Protein AF-A0A4V3K6P8-F1 (afdb_monomer)

pLDDT: mean 89.02, std 13.76, range [38.97, 98.38]

Sequence (101 aa):
PKKGAYVPPITEADIEAVMQARGLVEEWCSRRAASLGEMLAAELDRLIAEQVDLLQDPVAFIECDREFHRTIVRAAGNPVLADFYESLRDRQLRMGVHVMT

Mean predicted aligned error: 5.76 Å

Solvent-accessible surface area (backbone atoms only — not comparable to full-atom values): 5841 Å² total; per-residue (Å²): 133,89,83,74,83,84,76,81,84,85,48,73,67,58,53,49,53,45,52,53,54,46,48,58,51,51,52,55,18,45,65,52,32,72,74,69,50,69,71,58,51,55,53,50,52,52,46,51,53,52,38,64,76,24,72,89,37,69,69,60,25,51,55,46,50,50,50,49,55,47,51,38,34,54,64,41,68,44,66,71,58,36,54,52,50,51,54,45,50,58,50,51,52,60,50,55,56,66,77,78,109

Structure (mmCIF, N/CA/C/O backbone):
data_AF-A0A4V3K6P8-F1
#
_entry.id   AF-A0A4V3K6P8-F1
#
loop_
_atom_site.group_PDB
_atom_site.id
_atom_site.type_symbol
_atom_site.label_atom_id
_atom_site.label_alt_id
_atom_site.label_comp_id
_atom_site.label_asym_id
_atom_site.label_entity_id
_atom_site.label_seq_id
_atom_site.pdbx_PDB_ins_code
_atom_site.Cartn_x
_atom_site.Cartn_y
_atom_site.Cartn_z
_atom_site.occupancy
_atom_site.B_iso_or_equiv
_atom_site.auth_seq_id
_atom_site.auth_comp_id
_atom_site.auth_asym_id
_atom_site.auth_atom_id
_atom_site.pdbx_PDB_model_num
ATOM 1 N N . PRO A 1 1 ? 14.919 -26.210 -31.181 1.00 48.34 1 PRO A N 1
ATOM 2 C CA . PRO A 1 1 ? 15.108 -24.741 -31.294 1.00 48.34 1 PRO A CA 1
ATOM 3 C C . PRO A 1 1 ? 14.680 -24.035 -29.996 1.00 48.34 1 PRO A C 1
ATOM 5 O O . PRO A 1 1 ? 13.497 -24.009 -29.669 1.00 48.34 1 PRO A O 1
ATOM 8 N N . LYS A 1 2 ? 15.655 -23.552 -29.216 1.00 44.75 2 LYS A N 1
ATOM 9 C CA . LYS A 1 2 ? 15.440 -22.904 -27.915 1.00 44.75 2 LYS A CA 1
ATOM 10 C C . LYS A 1 2 ? 14.793 -21.529 -28.121 1.00 44.75 2 LYS A C 1
ATOM 12 O O . LYS A 1 2 ? 15.488 -20.571 -28.437 1.00 44.75 2 LYS A O 1
ATOM 17 N N . LYS A 1 3 ? 13.471 -21.426 -27.966 1.00 54.12 3 LYS A N 1
ATOM 18 C CA . LYS A 1 3 ? 12.791 -20.128 -27.857 1.00 54.12 3 LYS A CA 1
ATOM 19 C C . LYS A 1 3 ? 12.950 -19.637 -26.416 1.00 54.12 3 LYS A C 1
ATOM 21 O O . LYS A 1 3 ? 12.098 -19.908 -25.580 1.00 54.12 3 LYS A O 1
ATOM 26 N N . GLY A 1 4 ? 14.086 -19.015 -26.107 1.00 65.38 4 GLY A N 1
ATOM 27 C CA . GLY A 1 4 ? 14.238 -18.295 -24.843 1.00 65.38 4 GLY A CA 1
ATOM 28 C C . GLY A 1 4 ? 13.346 -17.055 -24.868 1.00 65.38 4 GLY A C 1
ATOM 29 O O . GLY A 1 4 ? 13.394 -16.300 -25.837 1.00 65.38 4 GLY A O 1
ATOM 30 N N . ALA A 1 5 ? 12.508 -16.868 -23.850 1.00 75.12 5 ALA A N 1
ATOM 31 C CA . ALA A 1 5 ? 11.798 -15.609 -23.660 1.00 75.12 5 ALA A CA 1
ATOM 32 C C . ALA A 1 5 ? 12.813 -14.546 -23.214 1.00 75.12 5 ALA A C 1
ATOM 34 O O . ALA A 1 5 ? 13.526 -14.747 -22.232 1.00 75.12 5 ALA A O 1
ATOM 35 N N . TYR A 1 6 ? 12.907 -13.444 -23.9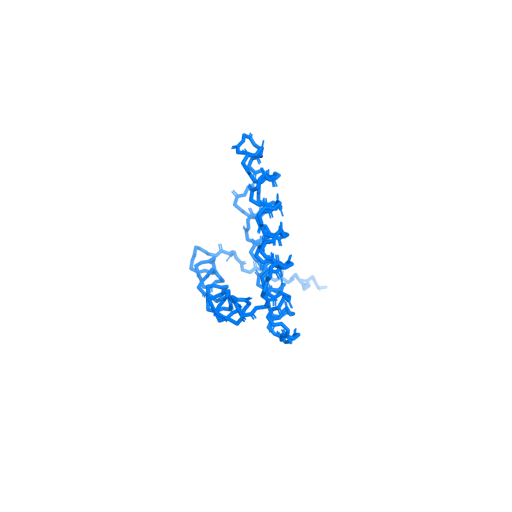56 1.00 76.06 6 TYR A N 1
ATOM 36 C CA . TYR A 1 6 ? 13.675 -12.273 -23.544 1.00 76.06 6 TYR A CA 1
ATOM 37 C C . TYR A 1 6 ? 12.829 -11.466 -22.559 1.00 76.06 6 TYR A C 1
ATOM 39 O O . TYR A 1 6 ? 11.733 -11.027 -22.908 1.00 76.06 6 TYR A O 1
ATOM 47 N N . VAL A 1 7 ? 13.324 -11.300 -21.334 1.00 68.56 7 VAL A N 1
ATOM 48 C CA . VAL A 1 7 ? 12.730 -10.413 -20.330 1.00 68.56 7 VAL A CA 1
ATOM 49 C C . VAL A 1 7 ? 13.606 -9.159 -20.282 1.00 68.56 7 VAL A C 1
ATOM 51 O O . VAL A 1 7 ? 14.784 -9.282 -19.942 1.00 68.56 7 VAL A O 1
ATOM 54 N N . PRO A 1 8 ? 13.091 -7.982 -20.676 1.00 72.19 8 PRO A N 1
ATOM 55 C CA . PRO A 1 8 ? 13.852 -6.740 -20.609 1.00 72.19 8 PRO A CA 1
ATOM 56 C C . PRO A 1 8 ? 14.287 -6.422 -19.169 1.00 72.19 8 PRO A C 1
ATOM 58 O O . PRO A 1 8 ? 13.547 -6.749 -18.236 1.00 72.19 8 PRO A O 1
ATOM 61 N N . PRO A 1 9 ? 15.451 -5.776 -18.975 1.00 77.44 9 PRO A N 1
ATOM 62 C CA . PRO A 1 9 ? 15.845 -5.276 -17.665 1.00 77.44 9 PRO A CA 1
ATOM 63 C C . PRO A 1 9 ? 14.860 -4.201 -17.196 1.00 77.44 9 PRO A C 1
ATOM 65 O O . PRO A 1 9 ? 14.378 -3.397 -17.991 1.00 77.44 9 PRO A O 1
ATOM 68 N N . ILE A 1 10 ? 14.576 -4.203 -15.898 1.00 83.69 10 ILE A N 1
ATOM 69 C CA . ILE A 1 10 ? 13.726 -3.204 -15.247 1.00 83.69 10 ILE A CA 1
ATOM 70 C C . ILE A 1 10 ? 14.522 -1.907 -15.104 1.00 83.69 10 ILE A C 1
ATOM 72 O O . ILE A 1 10 ? 15.656 -1.926 -14.627 1.00 83.69 10 ILE A O 1
ATOM 76 N N . THR A 1 11 ? 13.926 -0.790 -15.513 1.00 86.94 11 THR A N 1
ATOM 77 C CA . THR A 1 11 ? 14.537 0.543 -15.435 1.00 86.94 11 THR A CA 1
ATOM 78 C C . THR A 1 11 ? 14.040 1.327 -14.218 1.00 86.94 11 THR A C 1
ATOM 80 O O . THR A 1 11 ? 12.981 1.035 -13.664 1.00 86.94 11 THR A O 1
ATOM 83 N N . GLU A 1 12 ? 14.768 2.374 -13.818 1.00 87.25 12 GLU A N 1
ATOM 84 C CA . GLU A 1 12 ? 14.289 3.327 -12.801 1.00 87.25 12 GLU A CA 1
ATOM 85 C C . GLU A 1 12 ? 12.945 3.959 -13.199 1.00 87.25 12 GLU A C 1
ATOM 87 O O . GLU A 1 12 ? 12.065 4.121 -12.356 1.00 87.25 12 GLU A O 1
ATOM 92 N N . ALA A 1 13 ? 12.744 4.222 -14.495 1.00 90.00 13 ALA A N 1
ATOM 93 C CA . ALA A 1 13 ? 11.488 4.745 -15.024 1.00 90.00 13 ALA A CA 1
ATOM 94 C C . ALA A 1 13 ? 10.316 3.758 -14.860 1.00 90.00 13 ALA A C 1
ATOM 96 O O . ALA A 1 13 ? 9.189 4.183 -14.613 1.00 90.00 13 ALA A O 1
ATOM 97 N N . ASP A 1 14 ? 10.562 2.444 -14.949 1.00 90.38 14 ASP A N 1
ATOM 98 C CA . ASP A 1 14 ? 9.530 1.428 -14.693 1.00 90.38 14 ASP A CA 1
ATOM 99 C C . ASP A 1 14 ? 9.109 1.415 -13.218 1.00 90.38 14 ASP A C 1
ATOM 101 O O . ASP A 1 14 ? 7.918 1.290 -12.908 1.00 90.38 14 ASP A O 1
ATOM 105 N N . ILE A 1 15 ? 10.079 1.570 -12.310 1.00 90.25 15 ILE A N 1
ATOM 106 C CA . ILE A 1 15 ? 9.827 1.675 -10.868 1.00 90.25 15 ILE A CA 1
ATOM 107 C C . ILE A 1 15 ? 9.012 2.936 -10.587 1.00 90.25 15 ILE A C 1
ATOM 109 O O . ILE A 1 15 ? 7.979 2.862 -9.920 1.00 90.25 15 ILE A O 1
ATOM 113 N N . GLU A 1 16 ? 9.438 4.077 -11.131 1.00 93.00 16 GLU A N 1
ATOM 114 C CA . GLU A 1 16 ? 8.745 5.351 -10.965 1.00 93.00 16 GLU A CA 1
ATOM 115 C C . GLU A 1 16 ? 7.301 5.272 -11.475 1.00 93.00 16 GLU A C 1
ATOM 117 O O . GLU A 1 16 ? 6.374 5.631 -10.749 1.00 93.00 16 GLU A O 1
ATOM 122 N N . ALA A 1 17 ? 7.083 4.720 -12.671 1.00 94.88 17 ALA A N 1
ATOM 123 C CA . ALA A 1 17 ? 5.749 4.563 -13.244 1.00 94.88 17 ALA A CA 1
ATOM 124 C C . ALA A 1 17 ? 4.826 3.711 -12.355 1.00 94.88 17 ALA A C 1
ATOM 126 O O . ALA A 1 17 ? 3.647 4.034 -12.181 1.00 94.88 17 ALA A O 1
ATOM 127 N N . VAL A 1 18 ? 5.345 2.635 -11.750 1.00 94.50 18 VAL A N 1
ATOM 128 C CA . VAL A 1 18 ? 4.567 1.822 -10.802 1.00 94.50 18 VAL A CA 1
ATOM 129 C C . VAL A 1 18 ? 4.274 2.583 -9.513 1.00 94.50 18 VAL A C 1
ATOM 131 O O . VAL A 1 18 ? 3.146 2.513 -9.024 1.00 94.50 18 VAL A O 1
ATOM 134 N N . MET A 1 19 ? 5.235 3.336 -8.980 1.00 94.12 19 MET A N 1
ATOM 135 C CA . MET A 1 19 ? 5.024 4.148 -7.778 1.00 94.12 19 MET A CA 1
ATOM 136 C C . MET A 1 19 ? 4.009 5.277 -8.013 1.00 94.12 19 MET A C 1
ATOM 138 O O . MET A 1 19 ? 3.149 5.503 -7.164 1.00 94.12 19 MET A O 1
ATOM 142 N N . GLN A 1 20 ? 4.025 5.921 -9.183 1.00 97.38 20 GLN A N 1
ATOM 143 C CA . GLN A 1 20 ? 3.020 6.914 -9.582 1.00 97.38 20 GLN A CA 1
ATOM 144 C C . GLN A 1 20 ? 1.619 6.290 -9.684 1.00 97.38 20 GLN A C 1
ATOM 146 O O . GLN A 1 20 ? 0.654 6.827 -9.137 1.00 97.38 20 GLN A O 1
ATOM 151 N N . ALA A 1 21 ? 1.502 5.126 -10.335 1.00 97.62 21 ALA A N 1
ATOM 152 C CA . ALA A 1 21 ? 0.232 4.410 -10.446 1.00 97.62 21 ALA A CA 1
ATOM 153 C C . ALA A 1 21 ? -0.313 3.989 -9.071 1.00 97.62 21 ALA A C 1
ATOM 155 O O . ALA A 1 21 ? -1.511 4.126 -8.821 1.00 97.62 21 ALA A O 1
ATOM 156 N N . ARG A 1 22 ? 0.562 3.531 -8.163 1.00 96.94 22 ARG A N 1
ATOM 157 C CA . ARG A 1 22 ? 0.199 3.255 -6.766 1.00 96.94 22 ARG A CA 1
ATOM 158 C C . ARG A 1 22 ? -0.331 4.505 -6.079 1.00 96.94 22 ARG A C 1
ATOM 160 O O . ARG A 1 22 ? -1.409 4.439 -5.502 1.00 96.94 22 ARG A O 1
ATOM 167 N N . GLY A 1 23 ? 0.371 5.631 -6.203 1.00 97.12 23 GLY A N 1
ATOM 168 C CA . GLY A 1 23 ? -0.037 6.902 -5.606 1.00 97.12 23 GLY A CA 1
ATOM 169 C C . GLY A 1 23 ? -1.457 7.312 -5.998 1.00 97.12 23 GLY A C 1
ATOM 170 O O . GLY A 1 23 ? -2.258 7.637 -5.128 1.00 97.12 23 GLY A O 1
ATOM 171 N N . LEU A 1 24 ? -1.814 7.199 -7.283 1.00 98.06 24 LEU A N 1
ATOM 172 C CA . LEU A 1 24 ? -3.170 7.512 -7.758 1.00 98.06 24 LEU A CA 1
ATOM 173 C C . LEU A 1 24 ? -4.247 6.633 -7.101 1.00 98.06 24 LEU A C 1
ATOM 175 O O . LEU A 1 24 ? -5.313 7.125 -6.726 1.00 98.06 24 LEU A O 1
ATOM 179 N N . VAL A 1 25 ? -3.975 5.333 -6.961 1.00 98.12 25 VAL A N 1
ATOM 180 C CA . VAL A 1 25 ? -4.905 4.386 -6.327 1.00 98.12 25 VAL A CA 1
ATOM 181 C C . VAL A 1 25 ? -5.007 4.655 -4.829 1.00 98.12 25 VAL A C 1
ATOM 183 O O . VAL A 1 25 ? -6.109 4.778 -4.296 1.00 98.12 25 VAL A O 1
ATOM 186 N N . GLU A 1 26 ? -3.867 4.769 -4.151 1.00 97.69 26 GLU A N 1
ATOM 187 C CA . GLU A 1 26 ? -3.784 4.991 -2.708 1.00 97.69 26 GLU A CA 1
ATOM 188 C C . GLU A 1 26 ? -4.433 6.312 -2.298 1.00 97.69 26 GLU A C 1
ATOM 190 O O . GLU A 1 26 ? -5.138 6.356 -1.293 1.00 97.69 26 GLU A O 1
ATOM 195 N N . GLU A 1 27 ? -4.267 7.374 -3.087 1.00 97.81 27 GLU A N 1
ATOM 196 C CA . GLU A 1 27 ? -4.875 8.674 -2.820 1.00 97.81 27 GLU A CA 1
ATOM 197 C C . GLU A 1 27 ? -6.405 8.596 -2.869 1.00 97.81 27 GLU A C 1
ATOM 199 O O . GLU A 1 27 ? -7.088 9.034 -1.937 1.00 97.81 27 GLU A O 1
ATOM 204 N N . TRP A 1 28 ? -6.960 8.008 -3.935 1.00 97.25 28 TRP A N 1
ATOM 205 C CA . TRP A 1 28 ? -8.407 7.838 -4.060 1.00 97.25 28 TRP A CA 1
ATOM 206 C C . TRP A 1 28 ? -8.959 6.966 -2.927 1.00 97.25 28 TRP A C 1
ATOM 208 O O . TRP A 1 28 ? -9.942 7.334 -2.275 1.00 97.25 28 TRP A O 1
ATOM 218 N N . CYS A 1 29 ? -8.292 5.841 -2.651 1.00 97.25 29 CYS A N 1
ATOM 219 C CA . CYS A 1 29 ? -8.681 4.916 -1.594 1.00 97.25 29 CYS A CA 1
ATOM 220 C C . CYS A 1 29 ? -8.615 5.572 -0.214 1.00 97.25 29 CYS A C 1
ATOM 222 O O . CYS A 1 29 ? -9.560 5.426 0.551 1.00 97.25 29 CYS A O 1
ATOM 224 N N . SER A 1 30 ? -7.577 6.354 0.087 1.00 95.62 30 SER A N 1
ATOM 225 C CA . SER A 1 30 ? -7.435 7.055 1.371 1.00 95.62 30 SER A CA 1
ATOM 226 C C . SER A 1 30 ? -8.555 8.072 1.589 1.00 95.62 30 SER A C 1
ATOM 228 O O . SER A 1 30 ? -9.175 8.089 2.651 1.00 95.62 30 SER A O 1
ATOM 230 N N . ARG A 1 31 ? -8.893 8.874 0.565 1.00 94.50 31 ARG A N 1
ATOM 231 C CA . ARG A 1 31 ? -10.022 9.823 0.635 1.00 94.50 31 ARG A CA 1
ATOM 232 C C . ARG A 1 31 ? -11.349 9.104 0.885 1.00 94.50 31 ARG A C 1
ATOM 234 O O . ARG A 1 31 ? -12.178 9.589 1.650 1.00 94.50 31 ARG A O 1
ATOM 241 N N . ARG A 1 32 ? -11.558 7.949 0.246 1.00 93.69 32 ARG A N 1
ATOM 242 C CA . ARG A 1 32 ? -12.754 7.120 0.445 1.00 93.69 32 ARG A CA 1
ATOM 243 C C . ARG A 1 32 ? -12.778 6.507 1.847 1.00 93.69 32 ARG A C 1
ATOM 245 O O . ARG A 1 32 ? -13.803 6.573 2.526 1.00 93.69 32 ARG A O 1
ATOM 252 N N . ALA A 1 33 ? -11.653 5.947 2.273 1.00 91.12 33 ALA A N 1
ATOM 253 C CA . ALA A 1 33 ? -11.496 5.215 3.518 1.00 91.12 33 ALA A CA 1
ATOM 254 C C . ALA A 1 33 ? -11.591 6.112 4.759 1.00 91.12 33 ALA A C 1
ATOM 256 O O . ALA A 1 33 ? -12.118 5.680 5.779 1.00 91.12 33 ALA A O 1
ATOM 257 N N . ALA A 1 34 ? -11.209 7.388 4.648 1.00 88.75 34 ALA A N 1
ATOM 258 C CA . ALA A 1 34 ? -11.361 8.383 5.711 1.00 88.75 34 ALA A CA 1
ATOM 259 C C . ALA A 1 34 ? -12.812 8.541 6.215 1.00 88.75 34 ALA A C 1
ATOM 261 O O . ALA A 1 34 ? -13.035 9.025 7.321 1.00 88.75 34 ALA A O 1
ATOM 262 N N . SER A 1 35 ? -13.808 8.119 5.426 1.00 86.44 35 SER A N 1
ATOM 263 C CA . SER A 1 35 ? -15.225 8.148 5.814 1.00 86.44 35 SER A CA 1
ATOM 264 C C . SER A 1 35 ? -15.723 6.896 6.557 1.00 86.44 35 SER A C 1
ATOM 266 O O . SER A 1 35 ? -16.888 6.857 6.945 1.00 86.44 35 SER A O 1
ATOM 268 N N . LEU A 1 36 ? -14.879 5.873 6.759 1.00 79.50 36 LEU A N 1
ATOM 269 C CA . LEU A 1 36 ? -15.289 4.539 7.239 1.00 79.50 36 LEU A CA 1
ATOM 270 C C . LEU A 1 36 ? -15.238 4.347 8.768 1.00 79.50 36 LEU A C 1
ATOM 272 O O . LEU A 1 36 ? -15.650 3.297 9.257 1.00 79.50 36 LEU A O 1
ATOM 276 N N . GLY A 1 37 ? -14.814 5.362 9.527 1.00 81.94 37 GLY A N 1
ATOM 277 C CA . GLY A 1 37 ? -14.983 5.421 10.986 1.00 81.94 37 GLY A CA 1
ATOM 278 C C . GLY A 1 37 ? -13.891 4.743 11.827 1.00 81.94 37 GLY A C 1
ATOM 279 O O . GLY A 1 37 ? -12.821 4.382 11.340 1.00 81.94 37 GLY A O 1
ATOM 280 N N . GLU A 1 38 ? -14.171 4.603 13.127 1.00 87.25 38 GL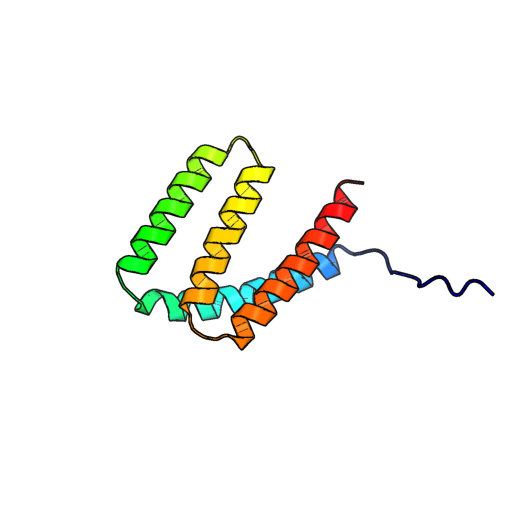U A N 1
ATOM 281 C CA . GLU A 1 38 ? -13.188 4.300 14.186 1.00 87.25 38 GLU A CA 1
ATOM 282 C C . GLU A 1 38 ? -12.520 2.922 14.073 1.00 87.25 38 GLU A C 1
ATOM 284 O O . GLU A 1 38 ? -11.359 2.777 14.444 1.00 87.25 38 GLU A O 1
ATOM 289 N N . MET A 1 39 ? -13.209 1.911 13.533 1.00 86.75 39 MET A N 1
ATOM 290 C CA . MET A 1 39 ? -12.638 0.561 13.415 1.00 86.75 39 MET A CA 1
ATOM 291 C C . MET A 1 39 ? -11.440 0.510 12.466 1.00 86.75 39 MET A C 1
ATOM 293 O O .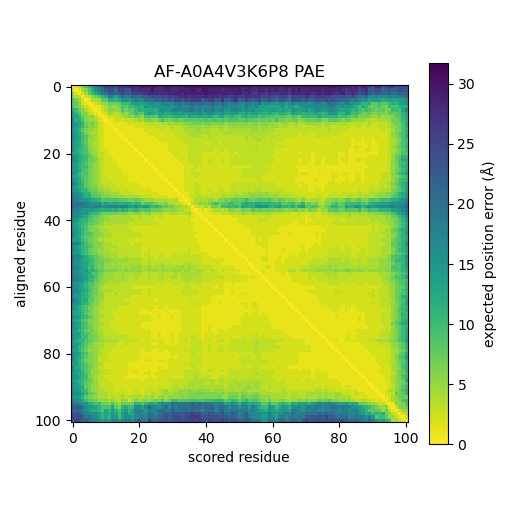 MET A 1 39 ? -10.456 -0.162 12.760 1.00 86.75 39 MET A O 1
ATOM 297 N N . LEU A 1 40 ? -11.516 1.217 11.333 1.00 93.31 40 LEU A N 1
ATOM 298 C CA . LEU A 1 40 ? -10.389 1.296 10.410 1.00 93.31 40 LEU A CA 1
ATOM 299 C C . LEU A 1 40 ? -9.235 2.074 11.046 1.00 93.31 40 LEU A C 1
ATOM 301 O O . LEU A 1 40 ? -8.093 1.648 10.934 1.00 93.31 40 LEU A O 1
ATOM 305 N N . ALA A 1 41 ? -9.532 3.180 11.732 1.00 94.44 41 ALA A N 1
ATOM 306 C CA . ALA A 1 41 ? -8.513 3.978 12.407 1.00 94.44 41 ALA A CA 1
ATOM 307 C C . ALA A 1 41 ? -7.735 3.149 13.442 1.00 94.44 41 ALA A C 1
ATOM 309 O O . ALA A 1 41 ? -6.512 3.131 13.395 1.00 94.44 41 ALA A O 1
ATOM 310 N N . ALA A 1 42 ? -8.431 2.384 14.288 1.00 95.62 42 ALA A N 1
ATOM 311 C CA . ALA A 1 42 ? -7.792 1.532 15.290 1.00 95.62 42 ALA A CA 1
ATOM 312 C C . ALA A 1 42 ? -6.854 0.478 14.674 1.00 95.62 42 ALA A C 1
ATOM 314 O O . ALA A 1 42 ? -5.781 0.209 15.214 1.00 95.62 42 ALA A O 1
ATOM 315 N N . GLU A 1 43 ? -7.236 -0.111 13.539 1.00 96.25 43 GLU 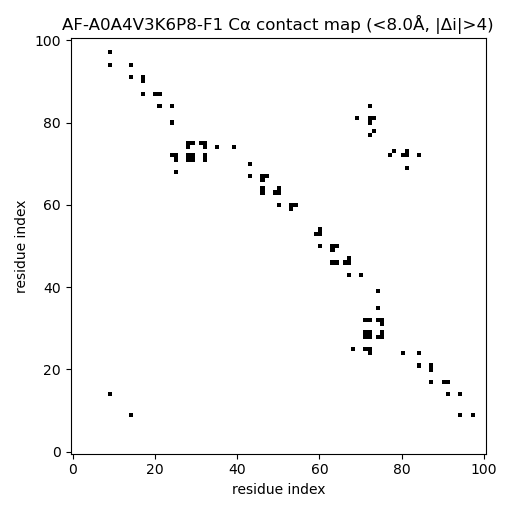A N 1
ATOM 316 C CA . GLU A 1 43 ? -6.384 -1.075 12.838 1.00 96.25 43 GLU A CA 1
ATOM 317 C C . GLU A 1 43 ? -5.159 -0.406 12.200 1.00 96.25 43 GLU A C 1
ATOM 319 O O . GLU A 1 43 ? -4.050 -0.935 12.277 1.00 96.25 43 GLU A O 1
ATOM 324 N N . LEU A 1 44 ? -5.331 0.778 11.609 1.00 97.25 44 LEU A N 1
ATOM 325 C CA . LEU A 1 44 ? -4.217 1.552 11.059 1.00 97.25 44 LEU A CA 1
ATOM 326 C C . LEU A 1 44 ? -3.248 2.008 12.159 1.00 97.25 44 LEU A C 1
ATOM 328 O O . LEU A 1 44 ? -2.039 1.917 11.964 1.00 97.25 44 LEU A O 1
ATOM 332 N N . ASP A 1 45 ? -3.754 2.421 13.322 1.00 97.56 45 ASP A N 1
ATOM 333 C CA . ASP A 1 45 ? -2.936 2.789 14.481 1.00 97.56 45 ASP A CA 1
ATOM 334 C C . ASP A 1 45 ? -2.130 1.592 15.008 1.00 97.56 45 A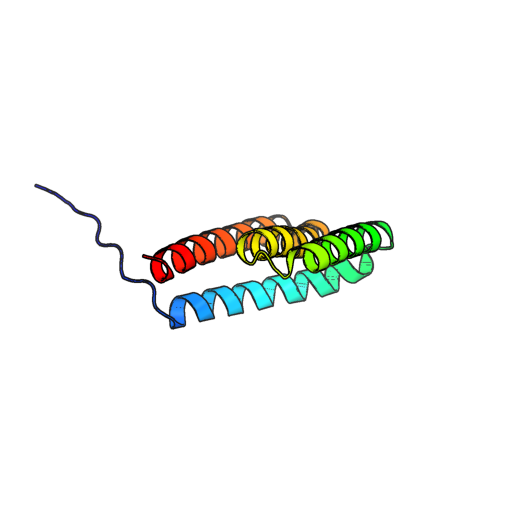SP A C 1
ATOM 336 O O . ASP A 1 45 ? -0.946 1.735 15.325 1.00 97.56 45 ASP A O 1
ATOM 340 N N . ARG A 1 46 ? -2.733 0.393 15.050 1.00 98.12 46 ARG A N 1
ATOM 341 C CA . ARG A 1 46 ? -2.025 -0.852 15.395 1.00 98.12 46 ARG A CA 1
ATOM 342 C C . ARG A 1 46 ? -0.869 -1.115 14.428 1.00 98.12 46 ARG A C 1
ATOM 344 O O . ARG A 1 46 ? 0.242 -1.389 14.872 1.00 98.12 46 ARG A O 1
ATOM 351 N N . LEU A 1 47 ? -1.119 -1.009 13.123 1.00 98.25 47 LEU A N 1
ATOM 352 C CA . LEU A 1 47 ? -0.095 -1.223 12.095 1.00 98.25 47 LEU A CA 1
ATOM 353 C C . LEU A 1 47 ? 1.021 -0.168 12.169 1.00 98.25 47 LEU A C 1
ATOM 355 O O . LEU A 1 47 ? 2.188 -0.513 12.027 1.00 98.25 47 LEU A O 1
ATOM 359 N N . ILE A 1 48 ? 0.699 1.096 12.461 1.00 98.31 48 ILE A N 1
ATOM 360 C CA . ILE A 1 48 ? 1.705 2.150 12.678 1.00 98.31 48 ILE A CA 1
ATOM 361 C C . ILE A 1 48 ? 2.573 1.840 13.904 1.00 98.31 48 ILE A C 1
ATOM 363 O O . ILE A 1 48 ? 3.791 2.012 13.849 1.00 98.31 48 ILE A O 1
ATOM 367 N N . ALA A 1 49 ? 1.980 1.371 15.005 1.00 98.38 49 ALA A N 1
ATOM 368 C CA . ALA A 1 49 ? 2.746 0.972 16.184 1.00 98.38 49 ALA A CA 1
ATOM 369 C C . ALA A 1 49 ? 3.729 -0.167 15.854 1.00 98.38 49 ALA A C 1
ATOM 371 O O . ALA A 1 49 ? 4.899 -0.094 16.223 1.00 98.38 49 ALA A O 1
ATOM 372 N N . GLU A 1 50 ? 3.293 -1.159 15.073 1.00 98.00 50 GLU A N 1
ATOM 373 C CA . GLU A 1 50 ? 4.164 -2.238 14.592 1.00 98.00 50 GLU A CA 1
ATOM 374 C C . GLU A 1 50 ? 5.290 -1.721 13.688 1.00 98.00 50 GLU A C 1
ATOM 376 O O . GLU A 1 50 ? 6.436 -2.135 13.838 1.00 98.00 50 GLU A O 1
ATOM 381 N N . GLN A 1 51 ? 5.017 -0.768 12.793 1.00 97.75 51 GLN A N 1
ATOM 382 C CA . GLN A 1 51 ? 6.061 -0.140 11.976 1.00 97.75 51 GLN A CA 1
ATOM 383 C C . GLN A 1 51 ? 7.141 0.547 12.822 1.00 97.75 51 GLN A C 1
ATOM 385 O O . GLN A 1 51 ? 8.323 0.473 12.480 1.00 97.75 51 GLN A O 1
ATOM 390 N N . VAL A 1 52 ? 6.757 1.207 13.921 1.00 98.00 52 VAL A N 1
ATOM 391 C CA . VAL A 1 52 ? 7.704 1.868 14.835 1.00 98.00 52 VAL A CA 1
ATOM 392 C C . VAL A 1 52 ? 8.647 0.852 15.481 1.00 98.00 52 VAL A C 1
ATOM 394 O O . VAL A 1 52 ? 9.855 1.094 15.545 1.00 98.00 52 VAL A O 1
ATOM 397 N N . ASP A 1 53 ? 8.130 -0.307 15.886 1.00 97.69 53 ASP A N 1
ATOM 398 C CA . ASP A 1 53 ? 8.940 -1.380 16.473 1.00 97.69 53 ASP A CA 1
ATOM 399 C C . ASP A 1 53 ? 9.896 -2.026 15.450 1.00 97.69 53 ASP A C 1
ATOM 401 O O . ASP A 1 53 ? 10.934 -2.581 15.817 1.00 97.69 53 ASP A O 1
ATOM 405 N N . LEU A 1 54 ? 9.587 -1.910 14.155 1.00 97.62 54 LEU A N 1
ATOM 406 C CA . LEU A 1 54 ? 10.341 -2.509 13.051 1.00 97.62 54 LEU A CA 1
ATOM 407 C C . LEU A 1 54 ? 11.341 -1.556 12.378 1.00 97.62 54 LEU A C 1
ATOM 409 O O . LEU A 1 54 ? 11.976 -1.937 11.399 1.00 97.62 54 LEU A O 1
ATOM 413 N N . LEU A 1 55 ? 11.558 -0.342 12.897 1.00 95.19 55 LEU A N 1
ATOM 414 C CA . LEU A 1 55 ? 12.462 0.646 12.278 1.00 95.19 55 LEU A CA 1
ATOM 415 C C . LEU A 1 55 ? 13.909 0.155 12.076 1.00 95.19 55 LEU A C 1
ATOM 417 O O . LEU A 1 55 ? 14.629 0.708 11.246 1.00 95.19 55 LEU A O 1
ATOM 421 N N . GLN A 1 56 ? 14.356 -0.843 12.846 1.00 96.50 56 GLN A N 1
ATOM 422 C CA . GLN A 1 56 ? 15.694 -1.442 12.725 1.00 96.50 56 GLN A CA 1
ATOM 423 C C . GLN A 1 56 ? 15.727 -2.715 11.859 1.00 96.50 56 GLN A C 1
ATOM 425 O O . GLN A 1 56 ? 16.803 -3.272 11.645 1.00 96.50 56 GLN A O 1
ATOM 430 N N . ASP A 1 57 ? 14.582 -3.161 11.337 1.00 95.62 57 ASP A N 1
ATOM 431 C CA . ASP A 1 57 ? 14.455 -4.282 10.402 1.00 95.62 57 ASP A CA 1
ATOM 432 C C . ASP A 1 57 ? 13.757 -3.800 9.116 1.00 95.62 57 ASP A C 1
ATOM 434 O O . ASP A 1 57 ? 12.530 -3.851 9.007 1.00 95.62 57 ASP A O 1
ATOM 438 N N . PRO A 1 58 ? 14.523 -3.321 8.115 1.00 90.00 58 PRO A N 1
ATOM 439 C CA . PRO A 1 58 ? 13.954 -2.771 6.887 1.00 90.00 58 PRO A CA 1
ATOM 440 C C . PRO A 1 58 ? 13.069 -3.755 6.116 1.00 90.00 58 PRO A C 1
ATOM 442 O O . PRO A 1 58 ? 12.123 -3.334 5.455 1.00 90.00 58 PRO A O 1
ATOM 445 N N . VAL A 1 59 ? 13.361 -5.058 6.183 1.00 90.38 59 VAL A N 1
ATOM 446 C CA . VAL A 1 59 ? 12.582 -6.076 5.467 1.00 90.38 59 VAL A CA 1
ATOM 447 C C . VAL A 1 59 ? 11.232 -6.256 6.148 1.00 90.38 59 VAL A C 1
ATOM 449 O O . VAL A 1 59 ? 10.198 -6.193 5.482 1.00 90.38 59 VAL A O 1
ATOM 452 N N . ALA A 1 60 ? 11.226 -6.415 7.472 1.00 93.19 60 ALA A N 1
ATOM 453 C CA . ALA A 1 60 ? 9.988 -6.518 8.233 1.00 93.19 60 ALA A CA 1
ATOM 454 C C . ALA A 1 60 ? 9.163 -5.222 8.165 1.00 93.19 60 ALA A C 1
ATOM 456 O O . ALA A 1 60 ? 7.942 -5.282 8.015 1.00 93.19 60 ALA A O 1
ATOM 457 N N . PHE A 1 61 ? 9.816 -4.055 8.193 1.00 94.25 61 PHE A N 1
ATOM 458 C CA . PHE A 1 61 ? 9.159 -2.761 8.014 1.00 94.25 61 PHE A CA 1
ATOM 459 C C . PHE A 1 61 ? 8.422 -2.684 6.674 1.00 94.25 61 PHE A C 1
ATOM 461 O O . PHE A 1 61 ? 7.260 -2.285 6.639 1.00 94.25 61 PHE A O 1
ATOM 468 N N . ILE A 1 62 ? 9.064 -3.098 5.573 1.00 90.62 62 ILE A N 1
ATOM 469 C CA . ILE A 1 62 ? 8.443 -3.103 4.240 1.00 90.62 62 ILE A CA 1
ATOM 470 C C . ILE A 1 62 ? 7.212 -4.013 4.212 1.00 90.62 62 ILE A C 1
ATOM 472 O O . ILE A 1 62 ? 6.196 -3.641 3.630 1.00 90.62 62 ILE A O 1
ATOM 476 N N . GLU A 1 63 ? 7.260 -5.188 4.837 1.00 92.56 63 GLU A N 1
ATOM 477 C CA . GLU A 1 63 ? 6.094 -6.077 4.897 1.00 92.56 63 GLU A CA 1
ATOM 478 C C . GLU A 1 63 ? 4.950 -5.487 5.738 1.00 92.56 63 GLU A C 1
ATOM 480 O O . GLU A 1 63 ? 3.790 -5.556 5.327 1.00 92.56 63 GLU A O 1
ATOM 485 N N . CYS A 1 64 ? 5.260 -4.834 6.859 1.00 96.62 64 CYS A N 1
ATOM 486 C CA . CYS A 1 64 ? 4.267 -4.135 7.676 1.00 96.62 64 CYS A CA 1
ATOM 487 C C . CYS A 1 64 ? 3.644 -2.936 6.925 1.00 96.62 64 CYS A C 1
ATOM 489 O O . CYS A 1 64 ? 2.423 -2.790 6.872 1.00 96.62 64 CYS A O 1
ATOM 491 N N . ASP A 1 65 ? 4.464 -2.136 6.235 1.00 95.31 65 ASP A N 1
ATOM 492 C CA . ASP A 1 65 ? 4.028 -1.069 5.323 1.00 95.31 65 ASP A CA 1
ATOM 493 C C . ASP A 1 65 ? 3.099 -1.572 4.218 1.00 95.31 65 ASP A C 1
ATOM 495 O O . ASP A 1 65 ? 2.064 -0.968 3.916 1.00 95.31 65 ASP A O 1
ATOM 499 N N . ARG A 1 66 ? 3.412 -2.730 3.635 1.00 94.31 66 ARG A N 1
ATOM 500 C CA . ARG A 1 66 ? 2.531 -3.366 2.653 1.00 94.31 66 ARG A CA 1
ATOM 501 C C . ARG A 1 66 ? 1.145 -3.625 3.216 1.00 94.31 66 ARG A C 1
ATOM 503 O O . ARG A 1 66 ? 0.173 -3.334 2.514 1.00 94.31 66 ARG A O 1
ATOM 510 N N . GLU A 1 67 ? 1.052 -4.124 4.441 1.00 97.25 67 GLU A N 1
ATOM 511 C CA . GLU A 1 67 ? -0.237 -4.400 5.066 1.00 97.25 67 GLU A CA 1
ATOM 512 C C . GLU A 1 67 ? -1.003 -3.122 5.422 1.00 97.25 67 GLU A C 1
ATOM 514 O O . GLU A 1 67 ? -2.209 -3.052 5.173 1.00 97.25 67 GLU A O 1
ATOM 519 N N . PHE A 1 68 ? -0.315 -2.074 5.883 1.00 97.94 68 PHE A N 1
ATOM 520 C CA . PHE A 1 68 ? -0.913 -0.757 6.126 1.00 97.94 68 PHE A CA 1
ATOM 521 C C . PHE A 1 68 ? -1.620 -0.209 4.878 1.00 97.94 68 PHE A C 1
ATOM 523 O O . PHE A 1 68 ? -2.829 0.045 4.887 1.00 97.94 68 PHE A O 1
ATOM 530 N N . HIS A 1 69 ? -0.903 -0.107 3.756 1.00 97.62 69 HIS A N 1
ATOM 531 C CA . HIS A 1 69 ? -1.485 0.425 2.522 1.00 97.62 69 HIS A CA 1
ATOM 532 C C . HIS A 1 69 ? -2.586 -0.483 1.950 1.00 97.62 69 HIS A C 1
ATOM 534 O O . HIS A 1 69 ? -3.608 0.001 1.455 1.00 97.62 69 HIS A O 1
ATOM 540 N N . ARG A 1 70 ? -2.416 -1.808 2.028 1.00 96.88 70 ARG A N 1
ATOM 541 C CA . ARG A 1 70 ? -3.433 -2.773 1.587 1.00 96.88 70 ARG A CA 1
ATOM 542 C C . ARG A 1 70 ? -4.721 -2.646 2.396 1.00 96.88 70 ARG A C 1
ATOM 544 O O . ARG A 1 70 ? -5.804 -2.729 1.816 1.00 96.88 70 ARG A O 1
ATOM 551 N N . THR A 1 71 ? -4.613 -2.423 3.703 1.00 97.44 71 THR A N 1
ATOM 552 C CA . THR A 1 71 ? -5.763 -2.230 4.595 1.00 97.44 71 THR A CA 1
ATOM 553 C C . THR A 1 71 ? -6.597 -1.030 4.148 1.00 97.44 71 THR A C 1
ATOM 555 O O . THR A 1 71 ? -7.811 -1.157 3.984 1.00 97.44 71 THR A O 1
ATOM 558 N N . ILE A 1 72 ? -5.950 0.094 3.818 1.00 97.12 72 ILE A N 1
ATOM 559 C CA . ILE A 1 72 ? -6.618 1.288 3.272 1.00 97.12 72 ILE A CA 1
ATOM 560 C C . ILE A 1 72 ? -7.321 0.978 1.942 1.00 97.12 72 ILE A C 1
ATOM 562 O O . ILE A 1 72 ? -8.498 1.300 1.761 1.00 97.12 72 ILE A O 1
ATOM 566 N N . VAL A 1 73 ? -6.615 0.339 1.003 1.00 97.88 73 VAL A N 1
ATOM 567 C CA . VAL A 1 73 ? -7.150 0.032 -0.335 1.00 97.88 73 VAL A CA 1
ATOM 568 C C . VAL A 1 73 ? -8.349 -0.914 -0.260 1.00 97.88 73 VAL A C 1
ATOM 570 O O . VAL A 1 73 ? -9.359 -0.684 -0.926 1.00 97.88 73 VAL A O 1
ATOM 573 N N . ARG A 1 74 ? -8.281 -1.952 0.580 1.00 96.00 74 ARG A N 1
ATOM 574 C CA . ARG A 1 74 ? -9.394 -2.887 0.790 1.00 96.00 74 ARG A CA 1
ATOM 575 C C . ARG A 1 74 ? -10.588 -2.206 1.444 1.00 96.00 74 ARG A C 1
ATOM 577 O O . ARG A 1 74 ? -11.717 -2.413 1.000 1.00 96.00 74 ARG A O 1
ATOM 584 N N . ALA A 1 75 ? -10.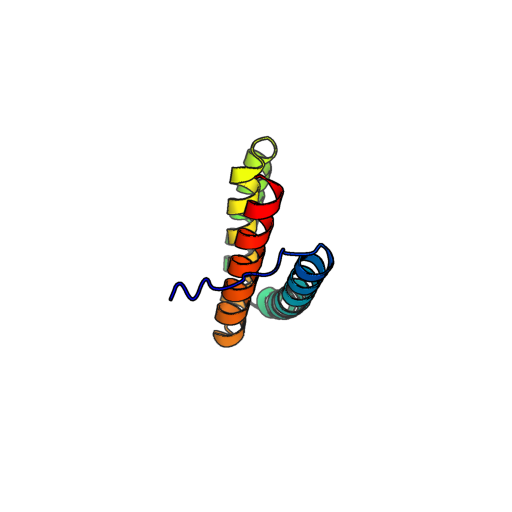345 -1.365 2.448 1.00 96.50 75 ALA A N 1
ATOM 585 C CA . ALA A 1 75 ? -11.404 -0.642 3.138 1.00 96.50 75 ALA A CA 1
ATOM 586 C C . ALA A 1 75 ? -12.198 0.264 2.183 1.00 96.50 75 ALA A C 1
ATOM 588 O O . ALA A 1 75 ? -13.418 0.355 2.302 1.00 96.50 75 ALA A O 1
ATOM 589 N N . ALA A 1 76 ? -11.553 0.852 1.168 1.00 95.69 76 ALA A N 1
ATOM 590 C CA . ALA A 1 76 ? -12.226 1.680 0.163 1.00 95.69 76 ALA A CA 1
ATOM 591 C C . ALA A 1 76 ? -13.342 0.950 -0.623 1.00 95.69 76 ALA A C 1
ATOM 593 O O . ALA A 1 76 ? -14.181 1.609 -1.247 1.00 95.69 76 ALA A O 1
ATOM 594 N N . GLY A 1 77 ? -13.384 -0.389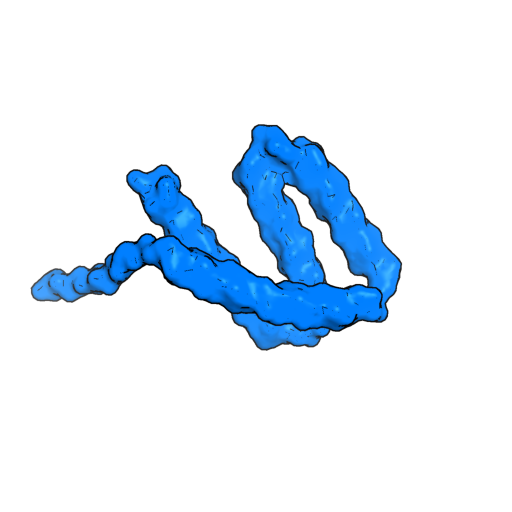 -0.580 1.00 95.44 77 GLY A N 1
ATOM 595 C CA . GLY A 1 77 ? -14.524 -1.193 -1.030 1.00 95.44 77 GLY A CA 1
ATOM 596 C C . GLY A 1 77 ? -14.660 -1.328 -2.546 1.00 95.44 77 GLY A C 1
ATOM 597 O O . GLY A 1 77 ? -15.715 -1.734 -3.031 1.00 95.44 77 GLY A O 1
ATOM 598 N N . ASN A 1 78 ? -13.617 -0.986 -3.308 1.00 97.31 78 ASN A N 1
ATOM 599 C CA . ASN A 1 78 ? -13.581 -1.175 -4.754 1.00 97.31 78 ASN A CA 1
ATOM 600 C C . ASN A 1 78 ? -12.692 -2.386 -5.103 1.00 97.31 78 ASN A C 1
ATOM 602 O O . ASN A 1 78 ? -11.467 -2.245 -5.108 1.00 97.31 78 ASN A O 1
ATOM 606 N N . PRO A 1 79 ? -13.273 -3.561 -5.415 1.00 96.50 79 PRO A N 1
ATOM 607 C CA . PRO A 1 79 ? -12.498 -4.779 -5.658 1.00 96.50 79 PRO A CA 1
ATOM 608 C C . PRO A 1 79 ? -11.592 -4.671 -6.891 1.00 96.50 79 PRO A C 1
ATOM 610 O O . PRO A 1 79 ? -10.486 -5.193 -6.875 1.00 96.50 79 PRO A O 1
ATOM 613 N N . VAL A 1 80 ? -11.999 -3.918 -7.921 1.00 98.19 80 VAL A N 1
ATOM 614 C CA . VAL A 1 80 ? -11.171 -3.709 -9.121 1.00 98.19 80 VAL A CA 1
ATOM 615 C C . VAL A 1 80 ? -9.902 -2.933 -8.776 1.00 98.19 80 VAL A C 1
ATOM 617 O O . VAL A 1 80 ? -8.822 -3.262 -9.262 1.00 98.19 80 VAL A O 1
ATOM 620 N N . LEU A 1 81 ? -10.015 -1.912 -7.920 1.00 97.56 81 LEU A N 1
ATOM 621 C CA . LEU A 1 81 ? -8.847 -1.161 -7.458 1.00 97.56 81 LEU A CA 1
ATOM 622 C C . LEU A 1 81 ? -7.978 -1.985 -6.508 1.00 97.56 81 LEU A C 1
ATOM 624 O O . LEU A 1 81 ? -6.760 -1.853 -6.570 1.00 97.56 81 LEU A O 1
ATOM 628 N N . ALA A 1 82 ? -8.571 -2.845 -5.677 1.00 97.38 82 ALA A N 1
ATOM 629 C CA . ALA A 1 82 ? -7.816 -3.758 -4.823 1.00 97.38 82 ALA A CA 1
ATOM 630 C C . ALA A 1 82 ? -6.978 -4.745 -5.651 1.00 97.38 82 ALA A C 1
ATOM 632 O O . ALA A 1 82 ? -5.773 -4.851 -5.435 1.00 97.38 82 ALA A O 1
ATOM 633 N N . ASP A 1 83 ? -7.578 -5.388 -6.654 1.00 97.81 83 ASP A N 1
ATOM 634 C CA . ASP A 1 83 ? -6.873 -6.321 -7.539 1.00 97.81 83 ASP A CA 1
ATOM 635 C C . ASP A 1 83 ? -5.790 -5.609 -8.360 1.00 97.81 83 ASP A C 1
ATOM 637 O O . ASP A 1 83 ? -4.662 -6.093 -8.497 1.00 97.81 83 ASP A O 1
ATOM 641 N N . PHE A 1 84 ? -6.107 -4.419 -8.882 1.00 97.88 84 PHE A N 1
ATOM 642 C CA . PHE A 1 84 ? -5.132 -3.604 -9.597 1.00 97.88 84 PHE A CA 1
ATOM 643 C C . PHE A 1 84 ? -3.954 -3.217 -8.694 1.00 97.88 84 PHE A C 1
ATOM 645 O O . PHE A 1 84 ? -2.801 -3.330 -9.111 1.00 97.88 84 PHE A O 1
ATOM 652 N N . TYR A 1 85 ? -4.222 -2.826 -7.448 1.00 97.62 85 TYR A N 1
ATOM 653 C CA . TYR A 1 85 ? -3.197 -2.470 -6.474 1.00 97.62 85 TYR A CA 1
ATOM 654 C C . TYR A 1 85 ? -2.262 -3.640 -6.141 1.00 97.62 85 TYR A C 1
ATOM 656 O O . TYR A 1 85 ? -1.041 -3.464 -6.159 1.00 97.62 85 TYR A O 1
ATOM 664 N N . GLU A 1 86 ? -2.797 -4.845 -5.914 1.00 95.94 86 GLU A N 1
ATOM 665 C CA . GLU A 1 86 ? -1.963 -6.040 -5.712 1.00 95.94 86 GLU A CA 1
ATOM 666 C C . GLU A 1 86 ? -1.088 -6.317 -6.945 1.00 95.94 86 GLU A C 1
ATOM 668 O O . GLU A 1 86 ? 0.110 -6.565 -6.806 1.00 95.94 86 GLU A O 1
ATOM 673 N N . SER A 1 87 ? -1.620 -6.143 -8.162 1.00 96.06 87 SER A N 1
ATOM 674 C CA . SER A 1 87 ? -0.826 -6.310 -9.390 1.00 96.06 87 SER A CA 1
ATOM 675 C C . SER A 1 87 ? 0.347 -5.318 -9.499 1.00 96.06 87 SER A C 1
ATOM 677 O O . SER A 1 87 ? 1.419 -5.660 -10.014 1.00 96.06 87 SER A O 1
ATOM 679 N N . LEU A 1 88 ? 0.179 -4.089 -8.992 1.00 95.38 88 LEU A N 1
ATOM 680 C CA . LEU A 1 88 ? 1.244 -3.085 -8.924 1.00 95.38 88 LEU A CA 1
ATOM 681 C C . LEU A 1 88 ? 2.287 -3.449 -7.862 1.00 95.38 88 LEU A C 1
ATOM 683 O O . LEU A 1 88 ? 3.484 -3.300 -8.112 1.00 95.38 88 LEU A O 1
ATOM 687 N N . ARG A 1 89 ? 1.864 -3.974 -6.706 1.00 91.38 89 ARG A N 1
ATOM 688 C CA . ARG A 1 89 ? 2.780 -4.465 -5.665 1.00 91.38 89 ARG A CA 1
ATOM 689 C C . ARG A 1 89 ? 3.595 -5.670 -6.138 1.00 91.38 89 ARG A C 1
ATOM 691 O O . ARG A 1 89 ? 4.807 -5.683 -5.938 1.00 91.38 89 ARG A O 1
ATOM 698 N N . ASP A 1 90 ? 2.987 -6.616 -6.846 1.00 91.25 90 ASP A N 1
ATOM 699 C CA . ASP A 1 90 ? 3.693 -7.760 -7.442 1.00 91.25 90 ASP A CA 1
ATOM 700 C C . ASP A 1 90 ? 4.723 -7.330 -8.490 1.00 91.25 90 ASP A C 1
ATOM 702 O O . ASP A 1 90 ? 5.779 -7.951 -8.658 1.00 91.25 90 ASP A O 1
ATOM 706 N N . ARG A 1 91 ? 4.422 -6.260 -9.232 1.00 90.19 91 ARG A N 1
ATOM 707 C CA . ARG A 1 91 ? 5.395 -5.615 -10.116 1.00 90.19 91 ARG A CA 1
ATOM 708 C C . ARG A 1 91 ? 6.535 -5.011 -9.301 1.00 90.19 91 ARG A C 1
ATOM 710 O O . ARG A 1 91 ? 7.678 -5.358 -9.569 1.00 90.19 91 ARG A O 1
ATOM 717 N N . GLN A 1 92 ? 6.240 -4.192 -8.292 1.00 88.25 92 GLN A N 1
ATOM 718 C CA . GLN A 1 92 ? 7.249 -3.554 -7.441 1.00 88.25 92 GLN A CA 1
ATOM 719 C C . GLN A 1 92 ? 8.196 -4.567 -6.774 1.00 88.25 92 GLN A C 1
ATOM 721 O O . GLN A 1 92 ? 9.407 -4.361 -6.789 1.00 88.25 92 GLN A O 1
ATOM 726 N N . LEU A 1 93 ? 7.681 -5.675 -6.231 1.00 84.44 93 LEU A N 1
ATOM 727 C CA . LEU A 1 93 ? 8.505 -6.712 -5.597 1.00 84.44 93 LEU A CA 1
ATOM 728 C C . LEU A 1 93 ? 9.507 -7.330 -6.572 1.00 84.44 93 LEU A C 1
ATOM 730 O O . LEU A 1 93 ? 10.688 -7.451 -6.257 1.00 84.44 93 LEU A O 1
ATOM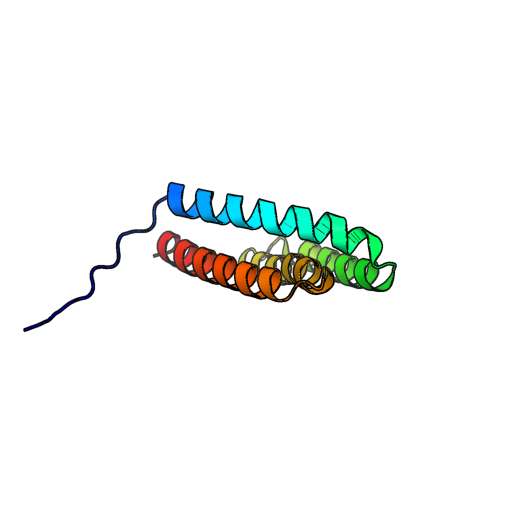 734 N N . ARG A 1 94 ? 9.058 -7.681 -7.782 1.00 82.69 94 ARG A N 1
ATOM 735 C CA . ARG A 1 94 ? 9.946 -8.236 -8.814 1.00 82.69 94 ARG A CA 1
ATOM 736 C C . ARG A 1 94 ? 11.021 -7.242 -9.248 1.00 82.69 94 ARG A C 1
ATOM 738 O O . ARG A 1 94 ? 12.126 -7.665 -9.564 1.00 82.69 94 ARG A O 1
ATOM 745 N N . MET A 1 95 ? 10.712 -5.945 -9.225 1.00 84.94 95 MET A N 1
ATOM 746 C CA . MET A 1 95 ? 11.698 -4.891 -9.477 1.00 84.94 95 MET A CA 1
ATOM 747 C C . MET A 1 95 ? 12.729 -4.788 -8.350 1.00 84.94 95 MET A C 1
ATOM 749 O O . MET A 1 95 ? 13.920 -4.738 -8.632 1.00 84.94 95 MET A O 1
ATOM 753 N N . GLY A 1 96 ? 12.293 -4.827 -7.085 1.00 69.19 96 GLY A N 1
ATOM 754 C CA . GLY A 1 96 ? 13.182 -4.777 -5.918 1.00 69.19 96 GLY A CA 1
ATOM 755 C C . GLY A 1 96 ? 14.150 -5.962 -5.831 1.00 69.19 96 GLY A C 1
ATOM 756 O O . GLY A 1 96 ? 15.315 -5.777 -5.491 1.00 69.19 96 GLY A O 1
ATOM 757 N N . VAL A 1 97 ? 13.712 -7.163 -6.228 1.00 61.06 97 VAL A N 1
ATOM 758 C CA . VAL A 1 97 ? 14.578 -8.357 -6.294 1.00 61.06 97 VAL A CA 1
ATOM 759 C C . VAL A 1 97 ? 15.734 -8.169 -7.288 1.00 61.06 97 VAL A C 1
ATOM 761 O O . VAL A 1 97 ? 16.837 -8.638 -7.025 1.00 61.06 97 VAL A O 1
ATOM 764 N N . HIS A 1 98 ? 15.532 -7.443 -8.394 1.00 55.50 98 HIS A N 1
ATOM 765 C CA . HIS A 1 98 ? 16.587 -7.170 -9.383 1.00 55.50 98 HIS A CA 1
ATOM 766 C C . HIS A 1 98 ? 17.587 -6.086 -8.965 1.00 55.50 98 HIS A C 1
ATOM 768 O O . HIS A 1 98 ? 18.641 -5.987 -9.577 1.00 55.50 98 HIS A O 1
ATOM 774 N N . VAL A 1 99 ? 17.289 -5.289 -7.937 1.00 47.81 99 VAL A N 1
ATOM 775 C CA . VAL A 1 99 ? 18.231 -4.293 -7.394 1.00 47.81 99 VAL A CA 1
ATOM 776 C C . VAL A 1 99 ? 19.170 -4.921 -6.347 1.00 47.81 99 VAL A C 1
ATOM 778 O O . VAL A 1 99 ? 20.229 -4.374 -6.058 1.00 47.81 99 VAL A O 1
ATOM 781 N N . MET A 1 100 ? 18.808 -6.085 -5.791 1.00 43.59 100 MET A N 1
ATOM 782 C CA . MET A 1 100 ? 19.562 -6.790 -4.739 1.00 43.59 100 MET A CA 1
ATOM 783 C C . MET A 1 100 ? 20.366 -8.012 -5.233 1.00 43.59 100 MET A C 1
ATOM 785 O O . MET A 1 100 ? 20.953 -8.714 -4.408 1.00 43.59 100 MET A O 1
ATOM 789 N N . THR A 1 101 ? 20.394 -8.286 -6.542 1.00 38.97 101 THR A N 1
ATOM 790 C CA . THR A 1 101 ? 21.216 -9.344 -7.176 1.00 38.97 101 THR A CA 1
ATOM 791 C C . THR A 1 101 ? 22.072 -8.770 -8.288 1.00 38.97 101 THR A C 1
ATOM 793 O O . THR A 1 101 ? 23.205 -9.275 -8.452 1.00 38.97 101 THR A O 1
#

Foldseek 3Di:
DDPDDDDDQDDPVNLVVLVVVLCVLLVLLQVLLVPVDDVLVVVLVVLVVVLVVCVVPVVVNVVSVVVNSLSSNVSSVDVVSSVVNVVSVVVNVVNVVSVVD

Radius of gyration: 16.31 Å; Cα contacts (8 Å, |Δi|>4): 52; chains: 1; bounding box: 36×35×48 Å

Nearest PDB structures (foldseek):
  9jpk-assembly1_B  TM=8.143E-01  e=8.819E-02  Achromobacter denitrificans
  9jpj-assembly1_I  TM=7.171E-01  e=1.104E-01  Achromobacter denitrificans NBRC 15125
  9jpj-assembly1_J  TM=7.209E-01  e=1.462E-01  Ac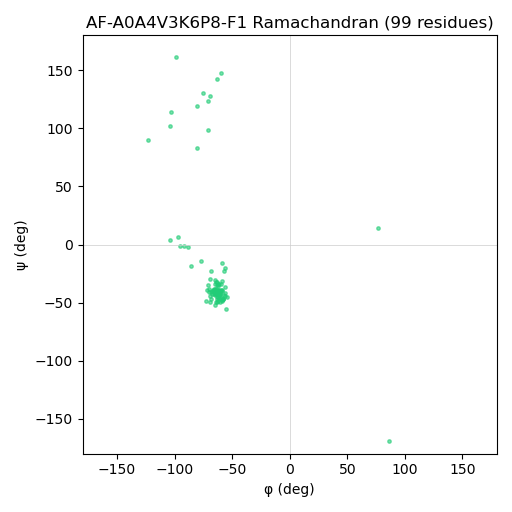hromobacter denitrificans NBRC 15125
  9jpj-assembly2_D  TM=7.115E-01  e=1.935E-01  Achromobacter denitrificans NBRC 15125
  9jpj-assembly2_E  TM=6.856E-01  e=2.562E-01  Achromobacter denitrificans NBRC 15125

Secondary structure (DSSP, 8-state):
---PPP-PPPPHHHHHHHHHHHHHHHHHHHHHHTTS-HHHHHHHHHHHHHHHHTTT-HHHHHHHHHHHHHHHHHHTT-HHHHHHHHHHHHHHHHHHHHH--